Protein AF-A0A2V9D3Y5-F1 (afdb_monomer_lite)

Sequence (129 aa):
MPPIIRSRPWFSLVVALAFCLATWTSFAGPKESDQVWVATWGASPVAPLPANTANPGFTNQTVRLVVHTSLGGNEVRVRLSNAFGTESLVIGAAHLALRSMNAGTVSGTDRALTFAGSGSVTIPPGALV

Radius of gyration: 32.68 Å; chains: 1; bounding box: 30×116×60 Å

Structure (mmCIF, N/CA/C/O backbone):
data_AF-A0A2V9D3Y5-F1
#
_entry.id   AF-A0A2V9D3Y5-F1
#
loop_
_atom_site.group_PDB
_atom_site.id
_atom_site.type_symbol
_atom_site.label_atom_id
_atom_site.label_alt_id
_atom_site.label_comp_id
_atom_site.label_asym_id
_atom_site.label_entity_id
_atom_site.label_seq_id
_atom_site.pdbx_PDB_ins_code
_atom_site.Cartn_x
_atom_site.Cartn_y
_atom_site.Cartn_z
_atom_site.occupancy
_atom_site.B_iso_or_equiv
_atom_site.auth_seq_id
_atom_site.auth_comp_id
_atom_site.auth_asym_id
_atom_site.auth_atom_id
_atom_site.pdbx_PDB_model_num
ATOM 1 N N . MET A 1 1 ? 7.456 -99.531 37.480 1.00 41.16 1 MET A N 1
ATOM 2 C CA . MET A 1 1 ? 8.593 -98.812 38.093 1.00 41.16 1 MET A CA 1
ATOM 3 C C . MET A 1 1 ? 8.421 -97.318 37.837 1.00 41.16 1 MET A C 1
ATOM 5 O O . MET A 1 1 ? 8.112 -96.976 36.702 1.00 41.16 1 MET A O 1
ATOM 9 N N . PRO A 1 2 ? 8.537 -96.462 38.867 1.00 46.84 2 PRO A N 1
ATOM 10 C CA . PRO A 1 2 ? 8.591 -94.992 38.755 1.00 46.84 2 PRO A CA 1
ATOM 11 C C . PRO A 1 2 ? 10.069 -94.552 38.493 1.00 46.84 2 PRO A C 1
ATOM 13 O O . PRO A 1 2 ? 10.870 -95.471 38.296 1.00 46.84 2 PRO A O 1
ATOM 16 N N . PRO A 1 3 ? 10.530 -93.269 38.566 1.00 51.84 3 PRO A N 1
ATOM 17 C CA . PRO A 1 3 ? 9.845 -91.975 38.794 1.00 51.84 3 PRO A CA 1
ATOM 18 C C . PRO A 1 3 ? 10.418 -90.742 37.989 1.00 51.84 3 PRO A C 1
ATOM 20 O O . PRO A 1 3 ? 11.359 -90.884 37.219 1.00 51.84 3 PRO A O 1
ATOM 23 N N . ILE A 1 4 ? 9.920 -89.522 38.323 1.00 50.16 4 ILE A N 1
ATOM 24 C CA . ILE A 1 4 ? 10.654 -88.216 38.468 1.00 50.16 4 ILE A CA 1
ATOM 25 C C . ILE A 1 4 ? 11.023 -87.419 37.180 1.00 50.16 4 ILE A C 1
ATOM 27 O O . ILE A 1 4 ? 11.515 -87.994 36.229 1.00 50.16 4 ILE A O 1
ATOM 31 N N . ILE A 1 5 ? 10.946 -86.077 37.061 1.00 47.81 5 ILE A N 1
ATOM 32 C CA . ILE A 1 5 ? 10.347 -84.940 37.803 1.00 47.81 5 ILE A CA 1
ATOM 33 C C . ILE A 1 5 ? 10.715 -83.633 37.037 1.00 47.81 5 ILE A C 1
ATOM 35 O O . ILE A 1 5 ? 11.805 -83.568 36.481 1.00 47.81 5 ILE A O 1
ATOM 39 N N . ARG A 1 6 ? 9.860 -82.591 37.131 1.00 45.53 6 ARG A N 1
ATOM 40 C CA . ARG A 1 6 ? 10.117 -81.122 36.970 1.00 45.53 6 ARG A CA 1
ATOM 41 C C . ARG A 1 6 ? 10.596 -80.596 35.596 1.00 45.53 6 ARG A C 1
ATOM 43 O O . ARG A 1 6 ? 11.3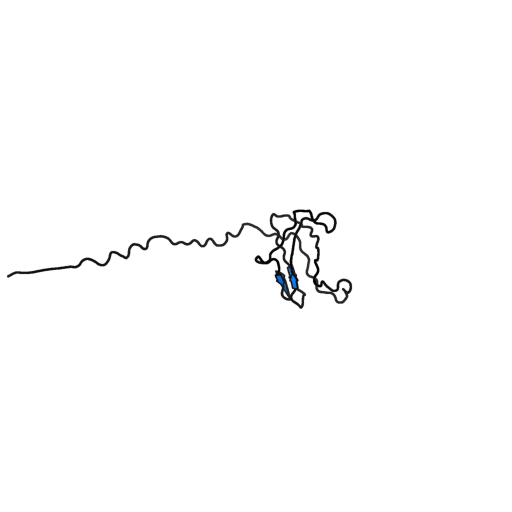19 -81.253 34.880 1.00 45.53 6 ARG A O 1
ATOM 50 N N . SER A 1 7 ? 10.275 -79.381 35.145 1.00 48.91 7 SER A N 1
ATOM 51 C CA . SER A 1 7 ? 9.500 -78.240 35.664 1.00 48.91 7 SER A CA 1
ATOM 52 C C . SER A 1 7 ? 9.259 -77.265 34.501 1.00 48.91 7 SER A C 1
ATOM 54 O O . SER A 1 7 ? 10.157 -77.044 33.693 1.00 48.91 7 SER A O 1
ATOM 56 N N . ARG A 1 8 ? 8.069 -76.657 34.437 1.00 60.16 8 ARG A N 1
ATOM 57 C CA . ARG A 1 8 ? 7.683 -75.623 33.459 1.00 60.16 8 ARG A CA 1
ATOM 58 C C . ARG A 1 8 ? 8.064 -74.232 33.985 1.00 60.16 8 ARG A C 1
ATOM 60 O O . ARG A 1 8 ? 7.649 -73.923 35.101 1.00 60.16 8 ARG A O 1
ATOM 67 N N . PRO A 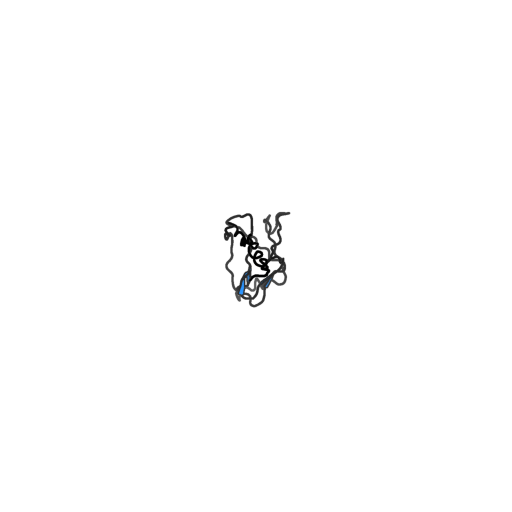1 9 ? 8.702 -73.355 33.193 1.00 53.50 9 PRO A N 1
ATOM 68 C CA . PRO A 1 9 ? 8.630 -71.920 33.421 1.00 53.50 9 PRO A CA 1
ATOM 69 C C . PRO A 1 9 ? 7.558 -71.304 32.507 1.00 53.50 9 PRO A C 1
ATOM 71 O O . PRO A 1 9 ? 7.803 -70.889 31.379 1.00 53.50 9 PRO A O 1
ATOM 74 N N . TRP A 1 10 ? 6.332 -71.277 33.032 1.00 55.72 10 TRP A N 1
ATOM 75 C CA . TRP A 1 10 ? 5.290 -70.309 32.689 1.00 55.72 10 TRP A CA 1
ATOM 76 C C . TRP A 1 10 ? 5.790 -68.951 33.179 1.00 55.72 10 TRP A C 1
ATOM 78 O O . TRP A 1 10 ? 5.717 -68.718 34.369 1.00 55.72 10 TRP A O 1
ATOM 88 N N . PHE A 1 11 ? 6.405 -68.124 32.337 1.00 52.88 11 PHE A N 1
ATOM 89 C CA . PHE A 1 11 ? 6.624 -66.686 32.575 1.00 52.88 11 PHE A CA 1
ATOM 90 C C . PHE A 1 11 ? 7.342 -66.113 31.354 1.00 52.88 11 PHE A C 1
ATOM 92 O O . PHE A 1 11 ? 8.564 -66.167 31.279 1.00 52.88 11 PHE A O 1
ATOM 99 N N . SER A 1 12 ? 6.579 -65.622 30.377 1.00 50.69 12 SER A N 1
ATOM 100 C CA . SER A 1 12 ? 6.969 -64.583 29.406 1.00 50.69 12 SER A CA 1
ATOM 101 C C . SER A 1 12 ? 5.873 -64.484 28.350 1.00 50.69 12 SER A C 1
ATOM 103 O O . SER A 1 12 ? 6.004 -65.086 27.296 1.00 50.69 12 SER A O 1
ATOM 105 N N . LEU A 1 13 ? 4.764 -63.803 28.660 1.00 48.81 13 LEU A N 1
ATOM 106 C CA . LEU A 1 13 ? 3.870 -63.155 27.678 1.00 48.81 13 LEU A CA 1
ATOM 107 C C . LEU A 1 13 ? 2.722 -62.446 28.422 1.00 48.81 13 LEU A C 1
ATOM 109 O O . LEU A 1 13 ? 1.563 -62.823 28.320 1.00 48.81 13 LEU A O 1
ATOM 113 N N . VAL A 1 14 ? 3.051 -61.431 29.232 1.00 53.09 14 VAL A N 1
ATOM 114 C CA . VAL A 1 14 ? 2.048 -60.492 29.794 1.00 53.09 14 VAL A CA 1
ATOM 115 C C . VAL A 1 14 ? 2.384 -59.019 29.488 1.00 53.09 14 VAL A C 1
ATOM 117 O O . VAL A 1 14 ? 1.618 -58.130 29.824 1.00 53.09 14 VAL A O 1
ATOM 120 N N . VAL A 1 15 ? 3.451 -58.702 28.746 1.00 51.16 15 VAL A N 1
ATOM 121 C CA . VAL A 1 15 ? 3.807 -57.294 28.445 1.00 51.16 15 VAL A CA 1
ATOM 122 C C . VAL A 1 15 ? 3.538 -56.933 26.981 1.00 51.16 15 VAL A C 1
ATOM 124 O O . VAL A 1 15 ? 4.426 -56.501 26.258 1.00 51.16 15 VAL A O 1
ATOM 127 N N . ALA A 1 16 ? 2.301 -57.123 26.523 1.00 47.03 16 ALA A N 1
ATOM 128 C CA . ALA A 1 16 ? 1.849 -56.592 25.229 1.00 47.03 16 ALA A CA 1
ATOM 129 C C . ALA A 1 16 ? 0.417 -56.026 25.284 1.00 47.03 16 ALA A C 1
ATOM 131 O O . ALA A 1 16 ? -0.285 -56.009 24.279 1.00 47.03 16 ALA A O 1
ATOM 132 N N . LEU A 1 17 ? -0.030 -55.569 26.461 1.00 51.00 17 LEU A N 1
ATOM 133 C CA . LEU A 1 17 ? -1.369 -55.000 26.656 1.00 51.00 17 LEU A CA 1
ATOM 134 C C . LEU A 1 17 ? -1.341 -53.734 27.537 1.00 51.00 17 LEU A C 1
ATOM 136 O O . LEU A 1 17 ? -2.118 -53.589 28.472 1.00 51.00 17 LEU A O 1
ATOM 140 N N . ALA A 1 18 ? -0.403 -52.825 27.258 1.00 51.19 18 ALA A N 1
ATOM 141 C CA . ALA A 1 18 ? -0.313 -51.508 27.904 1.00 51.19 18 ALA A CA 1
ATOM 142 C C . ALA A 1 18 ? 0.043 -50.392 26.901 1.00 51.19 18 ALA A C 1
ATOM 144 O O . ALA A 1 18 ? 0.730 -49.436 27.237 1.00 51.19 18 ALA A O 1
ATOM 145 N N . PHE A 1 19 ? -0.423 -50.521 25.655 1.00 52.56 19 PHE A N 1
ATOM 146 C CA . PHE A 1 19 ? -0.407 -49.441 24.658 1.00 52.56 19 PHE A CA 1
ATOM 147 C C . PHE A 1 19 ? -1.838 -49.042 24.255 1.00 52.56 19 PHE A C 1
ATOM 149 O O . PHE A 1 19 ? -2.119 -48.654 23.128 1.00 52.56 19 PHE A O 1
ATOM 156 N N . CYS A 1 20 ? -2.772 -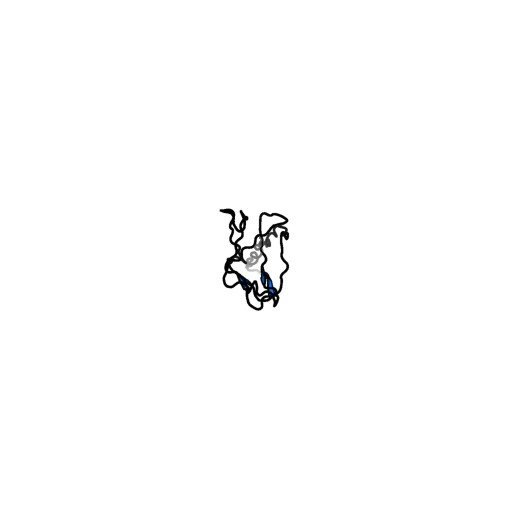49.132 25.203 1.00 56.81 20 CYS A N 1
ATOM 157 C CA . CYS A 1 20 ? -3.945 -48.273 25.199 1.00 56.81 20 CYS A CA 1
ATOM 158 C C . CYS A 1 20 ? -3.560 -47.013 25.974 1.00 56.81 20 CYS A C 1
ATOM 160 O O . CYS A 1 20 ? -3.343 -47.097 27.176 1.00 56.81 20 CYS A O 1
ATOM 162 N N . LEU A 1 21 ? -3.432 -45.879 25.290 1.00 52.47 21 LEU A N 1
ATOM 163 C CA . LEU A 1 21 ? -4.234 -44.675 25.533 1.00 52.47 21 LEU A CA 1
ATOM 164 C C . LEU A 1 21 ? -3.673 -43.513 24.690 1.00 52.47 21 LEU A C 1
ATOM 166 O O . LEU A 1 21 ? -2.622 -42.956 24.974 1.00 52.47 21 LEU A O 1
ATOM 170 N N . ALA A 1 22 ? -4.439 -43.165 23.657 1.00 56.41 22 ALA A N 1
ATOM 171 C CA . ALA A 1 22 ? -4.675 -41.804 23.187 1.00 56.41 22 ALA A CA 1
ATOM 172 C C . ALA A 1 22 ? -3.466 -40.862 23.015 1.00 56.41 22 ALA A C 1
ATOM 174 O O . ALA A 1 22 ? -3.201 -40.001 23.848 1.00 56.41 22 ALA A O 1
AT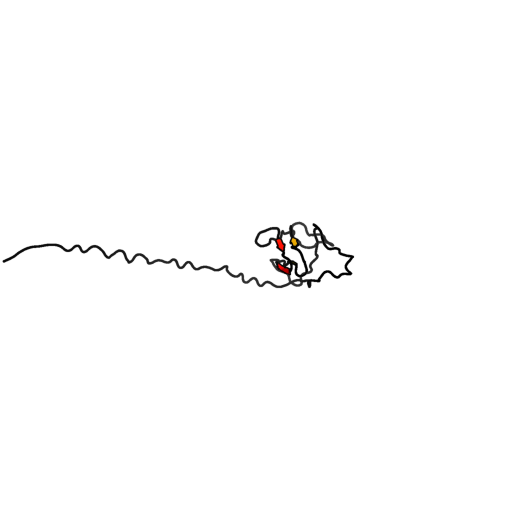OM 175 N N . THR A 1 23 ? -2.893 -40.859 21.815 1.00 57.56 23 THR A N 1
ATOM 176 C CA . THR A 1 23 ? -2.482 -39.597 21.183 1.00 57.56 23 THR A CA 1
ATOM 177 C C . THR A 1 23 ? -3.247 -39.417 19.879 1.00 57.56 23 THR A C 1
ATOM 179 O O . THR A 1 23 ? -2.694 -39.370 18.786 1.00 57.56 23 THR A O 1
ATOM 182 N N . TRP A 1 24 ? -4.571 -39.273 19.989 1.00 53.53 24 TRP A N 1
ATOM 183 C CA . TRP A 1 24 ? -5.288 -38.447 19.020 1.00 53.53 24 TRP A CA 1
ATOM 184 C C . TRP A 1 24 ? -4.841 -37.013 19.287 1.00 53.53 24 TRP A C 1
ATOM 186 O O . TRP A 1 24 ? -5.505 -36.253 19.987 1.00 53.53 24 TRP A O 1
ATOM 196 N N . THR A 1 25 ? -3.659 -36.647 18.797 1.00 62.94 25 THR A N 1
ATOM 197 C CA . THR A 1 25 ? -3.346 -35.238 18.617 1.00 62.94 25 THR A CA 1
ATOM 198 C C . THR A 1 25 ? -4.270 -34.776 17.508 1.00 62.94 25 THR A C 1
ATOM 200 O O . THR A 1 25 ? -3.945 -34.901 16.327 1.00 62.94 25 THR A O 1
ATOM 203 N N . SER A 1 26 ? -5.461 -34.310 17.881 1.00 63.94 26 SER A N 1
ATOM 204 C CA . SER A 1 26 ? -6.249 -33.467 17.002 1.00 63.94 26 SER A CA 1
ATOM 205 C C . SER A 1 26 ? -5.330 -32.319 16.613 1.00 63.94 26 SER A C 1
ATOM 207 O O . SER A 1 26 ? -5.047 -31.442 17.429 1.00 63.94 26 SER A O 1
ATOM 209 N N . PHE A 1 27 ? -4.822 -32.339 15.383 1.00 63.62 27 PHE A N 1
ATOM 210 C CA . PHE A 1 27 ? -4.370 -31.118 14.750 1.00 63.62 27 PHE A CA 1
ATOM 211 C C . PHE A 1 27 ? -5.634 -30.277 14.616 1.00 63.62 27 PHE A C 1
ATOM 213 O O . PHE A 1 27 ? -6.390 -30.401 13.655 1.00 63.62 27 PHE A O 1
ATOM 220 N N . ALA A 1 28 ? -5.912 -29.459 15.630 1.00 62.66 28 ALA A N 1
ATOM 221 C CA . ALA A 1 28 ? -6.684 -28.264 15.397 1.00 62.66 28 ALA A CA 1
ATOM 222 C C . ALA A 1 28 ? -5.835 -27.467 14.404 1.00 62.66 28 ALA A C 1
ATOM 224 O O . ALA A 1 28 ? -4.867 -26.809 14.785 1.00 62.66 28 ALA A O 1
ATOM 225 N N . GLY A 1 29 ? -6.143 -27.613 13.110 1.00 63.59 29 GLY A N 1
ATOM 226 C CA . GLY A 1 29 ? -5.690 -26.655 12.115 1.00 63.59 29 GLY A CA 1
ATOM 227 C C . GLY A 1 29 ? -6.054 -25.253 12.606 1.00 63.59 29 GLY A C 1
ATOM 228 O O . GLY A 1 29 ? -6.952 -25.126 13.451 1.00 63.59 29 GLY A O 1
ATOM 229 N N . PRO A 1 30 ? -5.359 -24.202 12.141 1.00 62.75 30 PRO A N 1
ATOM 230 C CA . PRO A 1 30 ? -5.740 -22.839 12.472 1.00 62.75 30 PRO A CA 1
ATOM 231 C C . PRO A 1 30 ? -7.251 -22.733 12.316 1.00 62.75 30 PRO A C 1
ATOM 233 O O . PRO A 1 30 ? -7.776 -23.088 11.261 1.00 62.75 30 PRO A O 1
ATOM 236 N N . LYS A 1 31 ? -7.950 -22.369 13.397 1.00 59.34 31 LYS A N 1
ATOM 237 C CA . LYS A 1 31 ? -9.384 -22.118 13.341 1.00 59.34 31 LYS A CA 1
ATOM 238 C C . LYS A 1 31 ? -9.516 -20.997 12.327 1.00 59.34 31 LYS A C 1
ATOM 240 O O . LYS A 1 31 ? -9.137 -19.870 12.641 1.00 59.34 31 LYS A O 1
ATOM 245 N N . GLU A 1 32 ? -9.890 -21.341 11.098 1.00 62.00 32 GLU A N 1
ATOM 246 C CA . GLU A 1 32 ? -10.107 -20.367 10.046 1.00 62.00 32 GLU A CA 1
ATOM 247 C C . GLU A 1 32 ? -11.147 -19.431 10.636 1.00 62.00 32 GLU A C 1
ATOM 249 O O . GLU A 1 32 ? -12.248 -19.844 11.000 1.00 62.00 32 GLU A O 1
ATOM 254 N N . SER A 1 33 ? -10.712 -18.221 10.971 1.00 65.81 33 SER A N 1
ATOM 255 C CA . SER A 1 33 ? -11.606 -17.267 11.586 1.00 65.81 33 SER A CA 1
ATOM 256 C C . SER A 1 33 ? -12.742 -17.063 10.592 1.00 65.81 33 SER A C 1
ATOM 258 O O . SER A 1 33 ? -12.443 -16.817 9.425 1.00 65.81 33 SER A O 1
ATOM 260 N N . ASP A 1 34 ? -14.001 -17.056 11.036 1.00 73.81 34 ASP A N 1
ATOM 261 C CA . ASP A 1 34 ? -15.163 -16.630 10.227 1.00 73.81 34 ASP A CA 1
ATOM 262 C C . ASP A 1 34 ? -15.047 -15.161 9.735 1.00 73.81 34 ASP A C 1
ATOM 264 O O . ASP A 1 34 ? -16.017 -14.536 9.311 1.00 73.81 34 ASP A O 1
ATOM 268 N N . GLN A 1 35 ? -13.858 -14.557 9.812 1.00 79.94 35 GLN A N 1
ATOM 269 C CA . GLN A 1 35 ? -13.547 -13.263 9.247 1.00 79.94 35 GLN A CA 1
ATOM 270 C C . GLN A 1 35 ? -13.588 -13.332 7.725 1.00 79.94 35 GLN A C 1
ATOM 272 O O . GLN A 1 35 ? -12.671 -13.801 7.048 1.00 79.94 35 GLN A O 1
ATOM 277 N N . VAL A 1 36 ? -14.662 -12.773 7.189 1.00 89.94 36 VAL A N 1
ATOM 278 C CA . VAL A 1 36 ? -14.798 -12.496 5.767 1.00 89.94 36 VAL A CA 1
ATOM 279 C C . VAL A 1 36 ? -14.066 -11.193 5.455 1.00 89.94 36 VAL A C 1
ATOM 281 O O . VAL A 1 36 ? -14.442 -10.120 5.927 1.00 89.94 36 VAL A O 1
ATOM 284 N N . TRP A 1 37 ? -13.022 -11.276 4.631 1.00 92.88 37 TRP A N 1
ATOM 285 C CA . TRP A 1 37 ? -12.336 -10.093 4.115 1.00 92.88 37 TRP A CA 1
ATOM 286 C C . TRP A 1 37 ? -13.136 -9.475 2.975 1.00 92.88 37 TRP A C 1
ATOM 288 O O . TRP A 1 37 ? -13.420 -10.134 1.976 1.00 92.88 37 TRP A O 1
ATOM 298 N N . VAL A 1 38 ? -13.451 -8.187 3.100 1.00 93.69 38 VAL A N 1
ATOM 299 C CA . VAL A 1 38 ? -14.172 -7.425 2.076 1.00 93.69 38 VAL A CA 1
ATOM 300 C C . VAL A 1 38 ? -13.300 -6.274 1.589 1.00 93.69 38 VAL A C 1
ATOM 302 O O . VAL A 1 38 ? -12.695 -5.550 2.380 1.00 93.69 38 VAL A O 1
ATOM 305 N N . ALA A 1 39 ? -13.234 -6.092 0.272 1.00 95.19 39 ALA A N 1
ATOM 306 C CA . ALA A 1 39 ? -12.567 -4.941 -0.317 1.00 95.19 39 ALA A CA 1
ATOM 307 C C . ALA A 1 39 ? -13.406 -3.674 -0.082 1.00 95.19 39 ALA A C 1
ATOM 309 O O . ALA A 1 39 ? -14.529 -3.567 -0.567 1.00 95.19 39 ALA A O 1
ATOM 310 N N . THR A 1 40 ? -12.849 -2.713 0.655 1.00 96.06 40 THR A N 1
ATOM 311 C CA . THR A 1 40 ? -13.513 -1.436 0.976 1.00 96.06 40 THR A CA 1
ATOM 312 C C . THR A 1 40 ? -13.032 -0.262 0.114 1.00 96.06 40 THR A C 1
ATOM 314 O O . THR A 1 40 ? -13.694 0.767 -0.004 1.00 96.06 40 THR A O 1
ATOM 317 N N . TRP A 1 41 ? -11.865 -0.408 -0.513 1.00 96.25 41 TRP A N 1
ATOM 318 C CA . TRP A 1 41 ? -11.272 0.578 -1.409 1.00 96.25 41 TRP A CA 1
ATOM 319 C C . TRP A 1 41 ? -10.236 -0.098 -2.315 1.00 96.25 41 TRP A C 1
ATOM 321 O O . TRP A 1 41 ? -9.638 -1.106 -1.935 1.00 96.25 41 TRP A O 1
ATOM 331 N N . GLY A 1 42 ? -9.994 0.476 -3.492 1.00 94.19 42 GLY A N 1
ATOM 332 C CA . GLY A 1 42 ? -8.906 0.079 -4.378 1.00 94.19 42 GLY A CA 1
ATOM 333 C C . GLY A 1 42 ? -8.640 1.130 -5.451 1.00 94.19 42 GLY A C 1
ATOM 334 O O . GLY A 1 42 ? -9.516 1.928 -5.783 1.00 94.19 42 GLY A O 1
ATOM 335 N N . ALA A 1 43 ? -7.434 1.104 -6.011 1.00 90.25 43 ALA A N 1
ATOM 336 C CA . ALA A 1 43 ? -7.056 1.870 -7.192 1.00 90.25 43 ALA A CA 1
ATOM 337 C C . ALA A 1 43 ? -6.484 0.917 -8.246 1.00 90.25 43 ALA A C 1
ATOM 339 O O . ALA A 1 43 ? -5.772 -0.030 -7.910 1.00 90.25 43 ALA A O 1
ATOM 340 N N . SER A 1 44 ? -6.793 1.168 -9.519 1.00 89.75 44 SER A N 1
ATOM 341 C CA . SER A 1 44 ? -6.196 0.399 -10.613 1.00 89.75 44 SER A CA 1
ATOM 342 C C . SER A 1 44 ? -4.713 0.763 -10.743 1.00 89.75 44 SER A C 1
ATOM 344 O O . SER A 1 44 ? -4.404 1.957 -10.767 1.00 89.75 44 SER A O 1
ATOM 346 N N . PRO A 1 45 ? -3.792 -0.214 -10.837 1.00 87.44 45 PRO A N 1
ATOM 347 C CA . PRO A 1 45 ? -2.402 0.068 -11.169 1.00 87.44 45 PRO A CA 1
ATOM 348 C C . PRO A 1 45 ? -2.315 0.789 -12.519 1.00 87.44 45 PRO A C 1
ATOM 350 O O . PRO A 1 45 ? -2.999 0.409 -13.469 1.00 87.44 45 PRO A O 1
ATOM 353 N N . VAL A 1 46 ? -1.455 1.803 -12.618 1.00 83.75 46 VAL A N 1
ATOM 354 C CA . VAL A 1 46 ? -1.202 2.551 -13.858 1.00 83.75 46 VAL A CA 1
ATOM 355 C C . VAL A 1 46 ? 0.292 2.511 -14.148 1.00 83.75 46 VAL A C 1
ATOM 357 O O . VAL A 1 46 ? 1.101 2.822 -13.273 1.00 83.75 46 VAL A O 1
ATOM 360 N N . ALA A 1 47 ? 0.658 2.108 -15.364 1.00 84.44 47 ALA A N 1
ATOM 361 C CA . ALA A 1 47 ? 2.045 2.130 -15.806 1.00 84.44 47 ALA A CA 1
ATOM 362 C C . ALA A 1 47 ? 2.540 3.583 -15.948 1.00 84.44 47 ALA A C 1
ATOM 364 O O . ALA A 1 47 ? 1.751 4.457 -16.323 1.00 84.44 47 ALA A O 1
ATOM 365 N N . PRO A 1 48 ? 3.830 3.864 -15.696 1.00 76.94 48 PRO A N 1
ATOM 366 C CA . PRO A 1 48 ? 4.397 5.183 -15.952 1.00 76.94 48 PRO A CA 1
ATOM 367 C C . PRO A 1 48 ? 4.162 5.600 -17.412 1.00 76.94 48 PRO A C 1
ATOM 369 O O . PRO A 1 48 ? 4.582 4.912 -18.340 1.00 76.94 48 PRO A O 1
ATOM 372 N N . LEU A 1 49 ? 3.469 6.721 -17.626 1.00 73.44 49 LEU A N 1
ATOM 373 C CA . LEU A 1 49 ? 3.260 7.273 -18.964 1.00 73.44 49 LEU A CA 1
ATOM 374 C C . LEU A 1 49 ? 4.492 8.098 -19.381 1.00 73.44 49 LEU A C 1
ATOM 376 O O . LEU A 1 49 ? 4.955 8.905 -18.574 1.00 73.44 49 LEU A O 1
ATOM 380 N N . PRO A 1 50 ? 4.975 7.999 -20.637 1.00 67.25 50 PRO A N 1
ATOM 381 C CA . PRO A 1 50 ? 6.138 8.758 -21.119 1.00 67.25 50 PRO A CA 1
ATOM 382 C C . PRO A 1 50 ? 6.013 10.284 -20.968 1.00 67.25 50 PRO A C 1
ATOM 384 O O . PRO A 1 50 ? 7.014 10.982 -20.862 1.00 67.25 50 PRO A O 1
ATOM 387 N N . ALA A 1 51 ? 4.781 10.805 -20.945 1.00 59.78 51 ALA A N 1
ATOM 388 C CA . ALA A 1 51 ? 4.483 12.228 -20.783 1.00 59.78 51 ALA A CA 1
ATOM 389 C C . ALA A 1 51 ? 4.301 12.671 -19.317 1.00 59.78 51 ALA A C 1
ATOM 391 O O . ALA A 1 51 ? 4.051 13.848 -19.065 1.00 59.78 51 ALA A O 1
ATOM 392 N N . ASN A 1 52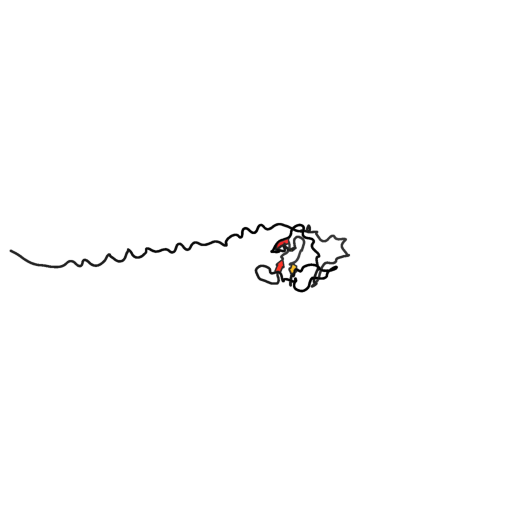 ? 4.410 11.765 -18.337 1.00 61.44 52 ASN A N 1
ATOM 393 C CA . ASN A 1 52 ? 4.281 12.102 -16.917 1.00 61.44 52 ASN A CA 1
ATOM 394 C C . ASN A 1 52 ? 5.584 12.703 -16.355 1.00 61.44 52 ASN A C 1
ATOM 396 O O . ASN A 1 52 ? 6.159 12.206 -15.390 1.00 61.44 52 ASN A O 1
ATOM 400 N N . THR A 1 53 ? 6.049 13.802 -16.949 1.00 55.69 53 THR A N 1
ATOM 401 C CA . THR A 1 53 ? 7.173 14.590 -16.416 1.00 55.69 53 THR A CA 1
ATOM 402 C C . THR A 1 53 ? 6.829 15.279 -15.091 1.00 55.69 53 THR A C 1
ATOM 404 O O . THR A 1 53 ? 7.727 15.723 -14.382 1.00 55.69 53 THR A O 1
ATOM 407 N N . ALA A 1 54 ? 5.541 15.348 -14.731 1.00 62.12 54 ALA A N 1
ATOM 408 C CA . ALA A 1 54 ? 5.053 15.957 -13.496 1.00 62.12 54 ALA A CA 1
ATOM 409 C C . ALA A 1 54 ? 5.273 15.090 -12.244 1.00 62.12 54 ALA A C 1
ATOM 411 O O . ALA A 1 54 ? 5.267 15.620 -11.134 1.00 62.12 54 ALA A O 1
ATOM 412 N N . ASN A 1 55 ? 5.466 13.776 -12.393 1.00 66.62 55 ASN A N 1
ATOM 413 C CA . ASN A 1 55 ? 5.749 12.883 -11.274 1.00 66.62 55 ASN A CA 1
ATOM 414 C C . ASN A 1 55 ? 6.882 11.915 -11.655 1.00 66.62 55 ASN A C 1
ATOM 416 O O . ASN A 1 55 ? 6.599 10.813 -12.129 1.00 66.62 55 ASN A O 1
ATOM 420 N N . PRO A 1 56 ? 8.156 12.304 -11.447 1.00 69.50 56 PRO A N 1
ATOM 421 C CA . PRO A 1 56 ? 9.330 11.496 -11.797 1.00 69.50 56 PRO A CA 1
ATOM 422 C C . PRO A 1 56 ? 9.488 10.226 -10.937 1.00 69.50 56 PRO A C 1
ATOM 424 O O . PRO A 1 56 ? 10.533 9.581 -10.971 1.00 69.50 56 PRO A O 1
ATOM 427 N N . GLY A 1 57 ? 8.465 9.855 -10.165 1.00 79.44 57 GLY A N 1
ATOM 428 C CA . GLY A 1 57 ? 8.513 8.785 -9.187 1.00 79.44 57 GLY A CA 1
ATOM 429 C C . GLY A 1 57 ? 8.956 9.287 -7.819 1.00 79.44 57 GLY A C 1
ATOM 430 O O . GLY A 1 57 ? 9.114 10.485 -7.574 1.00 79.44 57 GLY A O 1
ATOM 431 N N . PHE A 1 58 ? 9.128 8.337 -6.903 1.00 86.44 58 PHE A N 1
ATOM 432 C CA . PHE A 1 58 ? 9.419 8.623 -5.510 1.00 86.44 58 PHE A CA 1
ATOM 433 C C . PHE A 1 58 ? 10.752 8.010 -5.080 1.00 86.44 58 PHE A C 1
ATOM 435 O O . PHE A 1 58 ? 10.902 6.793 -5.081 1.00 86.44 58 PHE A O 1
ATOM 442 N N . THR A 1 59 ? 11.692 8.845 -4.636 1.00 90.62 59 THR A N 1
ATOM 443 C CA . THR A 1 59 ? 12.968 8.398 -4.054 1.00 90.62 59 THR A CA 1
ATOM 444 C C . THR A 1 59 ? 12.980 8.651 -2.552 1.00 90.62 59 THR A C 1
ATOM 446 O O . THR A 1 59 ? 12.938 9.805 -2.137 1.00 90.62 59 THR A O 1
ATOM 449 N N . ASN A 1 60 ? 13.027 7.578 -1.753 1.00 93.25 60 ASN A N 1
ATOM 450 C CA . ASN A 1 60 ? 13.163 7.599 -0.289 1.00 93.25 60 ASN A CA 1
ATOM 451 C C . ASN A 1 60 ? 12.296 8.659 0.420 1.00 93.25 60 ASN A C 1
ATOM 453 O O . ASN A 1 60 ? 12.797 9.557 1.097 1.00 93.25 60 ASN A O 1
ATOM 457 N N . GLN A 1 61 ? 10.982 8.572 0.226 1.00 94.31 61 GLN A N 1
ATOM 458 C CA . GLN A 1 61 ? 10.035 9.540 0.766 1.00 94.31 61 GLN A CA 1
ATOM 459 C C . GLN A 1 61 ? 8.753 8.870 1.243 1.00 94.31 61 GLN A C 1
ATOM 461 O O . GLN A 1 61 ? 8.365 7.806 0.760 1.00 94.31 61 GLN A O 1
ATOM 466 N N . THR A 1 62 ? 8.070 9.537 2.168 1.00 93.88 62 THR A N 1
ATOM 467 C CA . THR A 1 62 ? 6.775 9.091 2.674 1.00 93.88 62 THR A CA 1
ATOM 468 C C . THR A 1 62 ? 5.660 9.638 1.798 1.00 93.88 62 THR A C 1
ATOM 470 O O . THR A 1 62 ? 5.419 10.844 1.761 1.00 93.88 62 THR A O 1
ATOM 473 N N . VAL A 1 63 ? 4.931 8.740 1.140 1.00 92.69 63 VAL A N 1
ATOM 474 C CA . VAL A 1 63 ? 3.697 9.081 0.429 1.00 92.69 63 VAL A CA 1
ATOM 475 C C . VAL A 1 63 ? 2.526 8.976 1.397 1.00 92.69 63 VAL A C 1
ATOM 477 O O . VAL A 1 63 ? 2.381 7.980 2.105 1.00 92.69 63 VAL A O 1
ATOM 480 N N . ARG A 1 64 ? 1.662 9.995 1.415 1.00 93.31 64 ARG A N 1
ATOM 481 C CA . ARG A 1 64 ? 0.427 9.969 2.198 1.00 93.31 64 ARG A CA 1
ATOM 482 C C . ARG A 1 64 ? -0.781 9.851 1.287 1.00 93.31 64 ARG A C 1
ATOM 484 O O . ARG A 1 64 ? -1.059 10.750 0.500 1.00 93.31 64 ARG A O 1
ATOM 491 N N . LEU A 1 65 ? -1.527 8.768 1.464 1.00 94.12 65 LEU A N 1
ATOM 492 C CA . LEU A 1 65 ? -2.768 8.526 0.749 1.00 94.12 65 LEU A CA 1
ATOM 493 C C . LEU A 1 65 ? -3.962 8.713 1.688 1.00 94.12 65 LEU A C 1
ATOM 495 O O . LEU A 1 65 ? -4.008 8.125 2.767 1.00 94.12 65 LEU A O 1
ATOM 499 N N . VAL A 1 66 ? -4.934 9.525 1.272 1.00 94.88 66 VAL A N 1
ATOM 500 C CA . VAL A 1 66 ? -6.228 9.632 1.956 1.00 94.88 66 VAL A CA 1
ATOM 501 C C . VAL A 1 66 ? -7.200 8.677 1.276 1.00 94.88 66 VAL A C 1
ATOM 503 O O . VAL A 1 66 ? -7.589 8.891 0.129 1.00 94.88 66 VAL A O 1
ATOM 506 N N . VAL A 1 67 ? -7.583 7.625 1.991 1.00 94.31 67 VAL A N 1
ATOM 507 C CA . VAL A 1 67 ? -8.504 6.593 1.510 1.00 94.31 67 VAL A CA 1
ATOM 508 C C . VAL A 1 67 ? -9.891 6.824 2.102 1.00 94.31 67 VAL A C 1
ATOM 510 O O . VAL A 1 67 ? -10.026 7.012 3.308 1.00 94.31 67 VAL A O 1
ATOM 513 N N . HIS A 1 68 ? -10.919 6.776 1.254 1.00 94.38 68 HIS A N 1
ATOM 514 C CA . HIS A 1 68 ? -12.316 6.741 1.682 1.00 94.38 68 HIS A CA 1
ATOM 515 C C . HIS A 1 68 ? -12.840 5.316 1.510 1.00 94.38 68 HIS A C 1
ATOM 517 O O . HIS A 1 68 ? -12.956 4.818 0.393 1.00 94.38 68 HIS A O 1
ATOM 523 N N . THR A 1 69 ? -13.102 4.658 2.632 1.00 94.56 69 THR A N 1
ATOM 524 C CA . THR A 1 69 ? -13.617 3.288 2.707 1.00 94.56 69 THR A CA 1
ATOM 525 C C . THR A 1 69 ? -15.118 3.259 2.422 1.00 94.56 69 THR A C 1
ATOM 527 O O . TH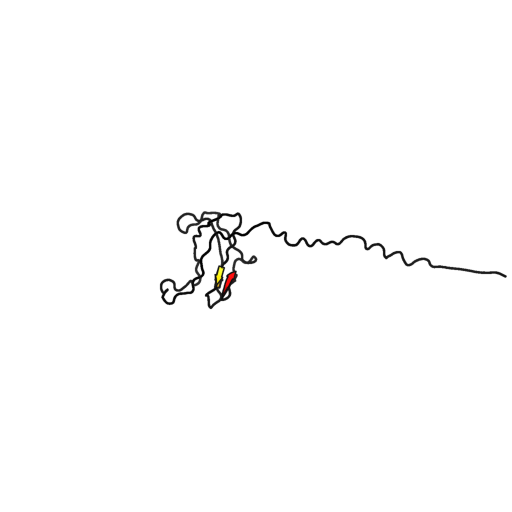R A 1 69 ? -15.851 4.063 2.998 1.00 94.56 69 THR A O 1
ATOM 530 N N . SER A 1 70 ? -15.594 2.330 1.590 1.00 96.50 70 SER A N 1
ATOM 531 C CA . SER A 1 70 ? -17.035 2.112 1.372 1.00 96.50 70 SER A CA 1
ATOM 532 C C . SER A 1 70 ? -17.702 1.346 2.521 1.00 96.50 70 SER A C 1
ATOM 534 O O . SER A 1 70 ? -18.871 1.575 2.820 1.00 96.50 70 SER A O 1
ATOM 536 N N . LEU A 1 71 ? -16.953 0.459 3.180 1.00 93.50 71 LEU A N 1
ATOM 537 C CA . LEU A 1 71 ? -17.375 -0.362 4.317 1.00 93.50 71 LEU A CA 1
ATOM 538 C C . LEU A 1 71 ? -16.314 -0.353 5.430 1.00 93.50 71 LEU A C 1
ATOM 540 O O . LEU A 1 71 ? -15.114 -0.431 5.162 1.00 93.50 71 LEU A O 1
ATOM 544 N N . GLY A 1 72 ? -16.753 -0.256 6.685 1.00 90.62 72 GLY A N 1
ATOM 545 C CA . GLY A 1 72 ? -15.877 -0.336 7.859 1.00 90.62 72 GLY A CA 1
ATOM 546 C C . GLY A 1 72 ? -15.594 -1.773 8.311 1.00 90.62 72 GLY A C 1
ATOM 547 O O . GLY A 1 72 ? -16.183 -2.727 7.809 1.00 90.62 72 GLY A O 1
ATOM 548 N N . GLY A 1 73 ? -14.711 -1.917 9.299 1.00 90.94 73 GLY A N 1
ATOM 549 C CA . GLY A 1 73 ? -14.367 -3.191 9.931 1.00 90.94 73 GLY A CA 1
ATOM 550 C C . GLY A 1 73 ? -13.481 -2.987 11.161 1.00 90.94 73 GLY A C 1
ATOM 551 O O . GLY A 1 73 ? -13.015 -1.877 11.416 1.00 90.94 73 GLY A O 1
ATOM 552 N N . ASN A 1 74 ? -13.250 -4.061 11.918 1.00 91.19 74 ASN A N 1
ATOM 553 C CA . ASN A 1 74 ? -12.392 -4.032 13.113 1.00 91.19 74 ASN A CA 1
ATOM 554 C C . ASN A 1 74 ? -10.916 -4.316 12.798 1.00 91.19 74 ASN A C 1
ATOM 556 O O . ASN A 1 74 ? -10.051 -4.089 13.639 1.00 91.19 74 ASN A O 1
ATOM 560 N N . GLU A 1 75 ? -10.631 -4.797 11.588 1.00 92.50 75 GLU A N 1
ATOM 561 C CA . GLU A 1 75 ? -9.287 -5.091 11.107 1.00 92.50 75 GLU A CA 1
ATOM 562 C C . GLU A 1 75 ? -9.084 -4.506 9.711 1.00 92.50 75 GLU A C 1
ATOM 564 O O . GLU A 1 75 ? -10.025 -4.361 8.927 1.00 92.50 75 GLU A O 1
ATOM 569 N N . VAL A 1 76 ? -7.833 -4.171 9.400 1.00 92.94 76 VAL A N 1
ATOM 570 C CA . VAL A 1 76 ? -7.431 -3.608 8.110 1.00 92.94 76 VAL A CA 1
ATOM 571 C C . VAL A 1 76 ? -6.310 -4.456 7.536 1.00 92.94 76 VAL A C 1
ATOM 573 O O . VAL A 1 76 ? -5.333 -4.758 8.217 1.00 92.94 76 VAL A O 1
ATOM 576 N N . ARG A 1 77 ? -6.428 -4.786 6.249 1.00 94.50 77 ARG A N 1
ATOM 577 C CA . ARG A 1 77 ? -5.368 -5.411 5.461 1.00 94.50 77 ARG A CA 1
ATOM 578 C C . ARG A 1 77 ? -5.060 -4.529 4.262 1.00 94.50 77 ARG A C 1
ATOM 580 O O . ARG A 1 77 ? -5.956 -4.195 3.491 1.00 94.50 77 ARG A O 1
ATOM 587 N N . VAL A 1 78 ? -3.792 -4.167 4.107 1.00 94.88 78 VAL A N 1
ATOM 588 C CA . VAL A 1 78 ? -3.305 -3.381 2.970 1.00 94.88 78 VAL A CA 1
ATOM 589 C C . VAL A 1 78 ? -2.606 -4.316 1.998 1.00 94.88 78 VAL A C 1
ATOM 591 O O . VAL A 1 78 ? -1.833 -5.167 2.422 1.00 94.88 78 VAL A O 1
ATOM 594 N N . ARG A 1 79 ? -2.895 -4.146 0.706 1.00 94.94 79 ARG A N 1
ATOM 595 C CA . ARG A 1 79 ? -2.197 -4.831 -0.384 1.00 94.94 79 ARG A CA 1
ATOM 596 C C . ARG A 1 79 ? -1.448 -3.798 -1.212 1.00 94.94 79 ARG A C 1
ATOM 598 O O . ARG A 1 79 ? -2.044 -2.790 -1.601 1.00 94.94 79 ARG A O 1
ATOM 605 N N . LEU A 1 80 ? -0.169 -4.035 -1.469 1.00 95.19 80 LEU A N 1
ATOM 606 C CA . LEU A 1 80 ? 0.712 -3.132 -2.210 1.00 95.19 80 LEU A CA 1
ATOM 607 C C . LEU A 1 80 ? 1.211 -3.827 -3.474 1.00 95.19 80 LEU A C 1
ATOM 609 O O . LEU A 1 80 ? 1.596 -4.990 -3.442 1.00 95.19 80 LEU A O 1
ATOM 613 N N . SER A 1 81 ? 1.205 -3.109 -4.595 1.00 94.75 81 SER A N 1
ATOM 614 C CA . SER A 1 81 ? 1.528 -3.664 -5.910 1.00 94.75 81 SER A CA 1
ATOM 615 C C . SER A 1 81 ? 2.721 -2.954 -6.534 1.00 94.75 81 SER A C 1
ATOM 617 O O . SER A 1 81 ? 2.744 -1.726 -6.604 1.00 94.75 81 SER A O 1
ATOM 619 N N . ASN A 1 82 ? 3.663 -3.743 -7.045 1.00 95.06 82 ASN A N 1
ATOM 620 C CA . ASN A 1 82 ? 4.753 -3.314 -7.916 1.00 95.06 82 ASN A CA 1
ATOM 621 C C . ASN A 1 82 ? 4.557 -3.862 -9.346 1.00 95.06 82 ASN A C 1
ATOM 623 O O . ASN A 1 82 ? 5.511 -4.239 -10.021 1.00 95.06 82 ASN A O 1
ATOM 627 N N . ALA A 1 83 ? 3.301 -3.945 -9.808 1.00 94.81 83 ALA A N 1
ATOM 628 C CA . ALA A 1 83 ? 2.934 -4.608 -11.065 1.00 94.81 83 ALA A CA 1
ATOM 629 C C . ALA A 1 83 ? 3.681 -4.090 -12.310 1.00 94.81 83 ALA A C 1
ATOM 631 O O . ALA A 1 83 ? 3.969 -4.872 -13.210 1.00 94.81 83 ALA A O 1
ATOM 632 N N . PHE A 1 84 ? 3.992 -2.790 -12.363 1.00 92.06 84 PHE A N 1
ATOM 633 C CA . PHE A 1 84 ? 4.671 -2.153 -13.501 1.00 92.06 84 PHE A CA 1
ATOM 634 C C . PHE A 1 84 ? 6.107 -1.708 -13.197 1.00 92.06 84 PHE A C 1
ATOM 636 O O . PHE A 1 84 ? 6.740 -1.092 -14.053 1.00 92.06 84 PHE A O 1
ATOM 643 N N . GLY A 1 85 ? 6.620 -1.969 -11.992 1.00 90.69 85 GLY A N 1
ATOM 644 C CA . GLY A 1 85 ? 7.998 -1.623 -11.661 1.00 90.69 85 GLY A CA 1
ATOM 645 C C . GLY A 1 85 ? 8.984 -2.568 -12.331 1.00 90.69 85 GLY A C 1
ATOM 646 O O . GLY A 1 85 ? 8.750 -3.772 -12.418 1.00 90.69 85 GLY A O 1
ATOM 647 N N . THR A 1 86 ? 10.104 -2.013 -12.785 1.00 92.44 86 THR A N 1
ATOM 648 C CA . THR A 1 86 ? 11.229 -2.768 -13.359 1.00 92.44 86 THR A CA 1
ATOM 649 C C . THR A 1 86 ? 12.275 -3.151 -12.313 1.00 92.44 86 THR A C 1
ATOM 651 O O . THR A 1 86 ? 13.150 -3.965 -12.588 1.00 92.44 86 THR A O 1
ATOM 654 N N . GLU A 1 87 ? 12.178 -2.585 -11.109 1.00 94.19 87 GLU A N 1
ATOM 655 C CA . GLU A 1 87 ? 13.079 -2.812 -9.980 1.00 94.19 87 GLU A CA 1
ATOM 656 C C . GLU A 1 87 ? 12.283 -3.168 -8.720 1.00 94.19 87 GLU A C 1
ATOM 658 O O . GLU A 1 87 ? 11.071 -2.944 -8.641 1.00 94.19 87 GLU A O 1
ATOM 663 N N . SER A 1 88 ? 12.962 -3.744 -7.729 1.00 96.25 88 SER A N 1
ATOM 664 C CA . SER A 1 88 ? 12.358 -4.050 -6.433 1.00 96.25 88 SER A CA 1
ATOM 665 C C . SER A 1 88 ? 11.947 -2.772 -5.704 1.00 96.25 88 SER A C 1
ATOM 667 O O . SER A 1 88 ? 12.763 -1.876 -5.495 1.00 96.25 88 SER A O 1
ATOM 669 N N . LEU A 1 89 ? 10.697 -2.718 -5.248 1.00 95.56 89 LEU A N 1
ATOM 670 C CA . LEU A 1 89 ? 10.172 -1.617 -4.449 1.00 95.56 89 LEU A CA 1
ATOM 671 C C . LEU A 1 89 ? 10.328 -1.930 -2.960 1.00 95.56 89 LEU A C 1
ATOM 673 O O . LEU A 1 89 ? 9.749 -2.892 -2.460 1.00 95.56 89 LEU A O 1
ATOM 677 N N . VAL A 1 90 ? 11.078 -1.100 -2.239 1.00 97.25 90 VAL A N 1
ATOM 678 C CA . VAL A 1 90 ? 11.228 -1.223 -0.784 1.00 97.25 90 VAL A CA 1
ATOM 679 C C . VAL A 1 90 ? 10.230 -0.312 -0.080 1.00 97.25 90 VAL A C 1
ATOM 681 O O . VAL A 1 90 ? 10.254 0.907 -0.248 1.00 97.25 90 VAL A O 1
ATOM 684 N N . ILE A 1 91 ? 9.390 -0.904 0.765 1.00 97.62 91 ILE A N 1
ATOM 685 C CA . ILE A 1 91 ? 8.547 -0.190 1.720 1.00 97.62 91 ILE A CA 1
ATOM 686 C C . ILE A 1 91 ? 9.244 -0.264 3.076 1.00 97.62 91 ILE A C 1
ATOM 688 O O . ILE A 1 91 ? 9.206 -1.294 3.749 1.00 97.62 91 ILE A O 1
ATOM 692 N N . GLY A 1 92 ? 9.927 0.820 3.454 1.00 97.69 92 GLY A N 1
ATOM 693 C CA . GLY A 1 92 ? 10.722 0.869 4.687 1.00 97.69 92 GLY A CA 1
ATOM 694 C C . GLY A 1 92 ? 9.879 0.845 5.965 1.00 97.69 92 GLY A C 1
ATOM 695 O O . GLY A 1 92 ? 10.288 0.247 6.954 1.00 97.69 92 GLY A O 1
ATOM 696 N N . ALA A 1 93 ? 8.703 1.469 5.927 1.00 98.00 93 ALA A N 1
ATOM 697 C CA . ALA A 1 93 ? 7.680 1.412 6.963 1.00 98.00 93 ALA A CA 1
ATOM 698 C C . ALA A 1 93 ? 6.324 1.769 6.346 1.00 98.00 93 ALA A C 1
ATOM 700 O O . ALA A 1 93 ? 6.259 2.535 5.380 1.00 98.00 93 ALA A O 1
ATOM 701 N N . ALA A 1 94 ? 5.239 1.254 6.915 1.00 97.69 94 ALA A N 1
ATOM 702 C CA . ALA A 1 94 ? 3.888 1.641 6.535 1.00 97.69 94 ALA A CA 1
ATOM 703 C C . ALA A 1 94 ? 3.015 1.786 7.784 1.00 97.69 94 ALA A C 1
ATOM 705 O O . ALA A 1 94 ? 3.112 0.996 8.718 1.00 97.69 94 ALA A O 1
ATOM 706 N N . HIS A 1 95 ? 2.179 2.819 7.803 1.00 97.88 95 HIS A N 1
ATOM 707 C CA . HIS A 1 95 ? 1.311 3.159 8.926 1.00 97.88 95 HIS A CA 1
ATOM 708 C C . HIS A 1 95 ? -0.079 3.513 8.404 1.00 97.88 95 HIS A C 1
ATOM 710 O O . HIS A 1 95 ? -0.218 4.037 7.295 1.00 97.88 95 HIS A O 1
ATOM 716 N N . LEU A 1 96 ? -1.103 3.262 9.216 1.00 96.44 96 LEU A N 1
ATOM 717 C CA . LEU A 1 96 ? -2.465 3.729 8.973 1.00 96.44 96 LEU A CA 1
ATOM 718 C C . LEU A 1 96 ? -2.985 4.488 10.191 1.00 96.44 96 LEU A C 1
ATOM 720 O O . LEU A 1 96 ? -2.663 4.158 11.328 1.00 96.44 96 LEU A O 1
ATOM 724 N N . ALA A 1 97 ? -3.802 5.504 9.952 1.00 97.00 97 ALA A N 1
ATOM 725 C CA . ALA A 1 97 ? -4.413 6.302 11.002 1.00 97.00 97 ALA A CA 1
ATOM 726 C C . ALA A 1 97 ? -5.756 6.841 10.517 1.00 97.00 97 ALA A C 1
ATOM 728 O O . ALA A 1 97 ? -5.966 7.006 9.310 1.00 97.00 97 ALA A O 1
ATOM 729 N N . LEU A 1 98 ? -6.648 7.178 11.449 1.00 95.94 98 LEU A N 1
ATOM 730 C CA . LEU A 1 98 ? -7.853 7.915 11.091 1.00 95.94 98 LEU A CA 1
ATOM 731 C C . LEU A 1 98 ? -7.457 9.316 10.621 1.00 95.94 98 LEU A C 1
ATOM 733 O O . LEU A 1 98 ? -6.637 9.997 11.246 1.00 95.94 98 LEU A O 1
ATOM 737 N N . ARG A 1 99 ? -8.041 9.746 9.503 1.00 96.06 99 ARG A N 1
ATOM 738 C CA . ARG A 1 99 ? -7.807 11.072 8.933 1.00 96.06 99 ARG A CA 1
ATOM 739 C C . ARG A 1 99 ? -8.456 12.140 9.814 1.00 96.06 99 ARG A C 1
ATOM 741 O O . ARG A 1 99 ? -9.617 12.008 10.187 1.00 96.06 99 ARG A O 1
ATOM 748 N N . SER A 1 100 ? -7.730 13.222 10.083 1.00 95.88 100 SER A N 1
ATOM 749 C CA . SER A 1 100 ? -8.300 14.462 10.616 1.00 95.88 100 SER A CA 1
ATOM 750 C C . SER A 1 100 ? -8.598 15.440 9.467 1.00 95.88 100 SER A C 1
ATOM 752 O O . SER A 1 100 ? -9.317 15.095 8.523 1.00 95.88 100 SER A O 1
ATOM 754 N N . MET A 1 101 ? -8.055 16.657 9.506 1.00 95.06 101 MET A N 1
ATOM 755 C CA . MET A 1 101 ? -8.204 17.654 8.444 1.00 95.06 101 MET A CA 1
ATOM 756 C C . MET A 1 101 ? -7.078 17.516 7.410 1.00 95.06 101 MET A C 1
ATOM 758 O O . MET A 1 101 ? -5.917 17.326 7.764 1.00 95.06 101 MET A O 1
ATOM 762 N N . ASN A 1 102 ? -7.401 17.653 6.121 1.00 91.94 102 ASN A N 1
ATOM 763 C CA . ASN A 1 102 ? -6.450 17.534 5.008 1.00 91.94 102 ASN A CA 1
ATOM 764 C C . ASN A 1 102 ? -5.672 16.201 5.024 1.00 91.94 102 ASN A C 1
ATOM 766 O O . ASN A 1 102 ? -6.256 15.132 4.863 1.00 91.94 102 ASN A O 1
ATOM 770 N N . ALA A 1 103 ? -4.356 16.277 5.192 1.00 89.69 103 ALA A N 1
ATOM 771 C CA . ALA A 1 103 ? -3.429 15.157 5.311 1.00 89.69 103 ALA A CA 1
ATOM 772 C C . ALA A 1 103 ? -3.114 14.802 6.782 1.00 89.69 103 ALA A C 1
ATOM 774 O O . ALA A 1 103 ? -2.262 13.956 7.046 1.00 89.69 103 ALA A O 1
ATOM 775 N N . GLY A 1 104 ? -3.761 15.459 7.745 1.00 94.94 104 GLY A N 1
ATOM 776 C CA . GLY A 1 104 ? -3.557 15.213 9.167 1.00 94.94 104 GLY A CA 1
ATOM 777 C C . GLY A 1 104 ? -4.135 13.876 9.628 1.00 94.94 104 GLY A C 1
ATOM 778 O O . GLY A 1 104 ? -5.051 13.317 9.017 1.00 94.94 104 GLY A O 1
ATOM 779 N N . THR A 1 105 ? -3.609 13.382 10.745 1.00 97.12 105 THR A N 1
ATOM 780 C CA . THR A 1 105 ? -4.089 12.179 11.430 1.00 97.12 105 THR A CA 1
ATOM 781 C C . THR A 1 105 ? -4.700 12.544 12.781 1.00 97.12 105 THR A C 1
ATOM 783 O O . THR A 1 105 ? -4.390 13.589 13.360 1.00 97.12 105 THR A O 1
ATOM 786 N N . VAL A 1 106 ? -5.613 11.710 13.276 1.00 98.00 106 VAL A N 1
ATOM 787 C CA . VAL A 1 106 ? -6.144 11.825 14.639 1.00 98.00 106 VAL A CA 1
ATOM 788 C C . VAL A 1 106 ? -5.126 11.224 15.610 1.00 98.00 106 VAL A C 1
ATOM 790 O O . VAL A 1 106 ? -4.684 10.085 15.429 1.00 98.00 106 VAL A O 1
ATOM 793 N N . SER A 1 107 ? -4.758 11.980 16.647 1.00 97.38 107 SER A N 1
ATOM 794 C CA . SER A 1 107 ? -3.802 11.524 17.664 1.00 97.38 107 SER A CA 1
ATOM 795 C C . SER A 1 107 ? -4.256 10.211 18.314 1.00 97.38 107 SER A C 1
ATOM 797 O O . SER A 1 107 ? -5.441 10.012 18.573 1.00 97.38 107 SER A O 1
ATOM 799 N N . GLY A 1 108 ? -3.317 9.291 18.544 1.00 98.00 108 GLY A N 1
ATOM 800 C CA . GLY A 1 108 ? -3.588 7.980 19.146 1.00 98.00 108 GLY A CA 1
ATOM 801 C C . GLY A 1 108 ? -4.179 6.925 18.201 1.00 98.00 108 GLY A C 1
ATOM 802 O O . GLY A 1 108 ? -4.348 5.776 18.616 1.00 98.00 108 GLY A O 1
ATOM 803 N N . THR A 1 109 ? -4.454 7.263 16.935 1.00 97.19 109 THR A N 1
ATOM 804 C CA . THR A 1 109 ? -5.023 6.319 15.947 1.00 97.19 109 THR A CA 1
ATOM 805 C C . THR A 1 109 ? -3.996 5.709 14.999 1.00 97.19 109 THR A C 1
ATOM 807 O O . THR A 1 109 ? -4.336 4.788 14.266 1.00 97.19 109 THR A O 1
ATOM 810 N N . ASP A 1 110 ? -2.751 6.189 15.029 1.00 97.56 110 ASP A N 1
ATOM 811 C CA . ASP A 1 110 ? -1.671 5.654 14.203 1.00 97.56 110 ASP A CA 1
ATOM 812 C C . ASP A 1 110 ? -1.324 4.215 14.610 1.00 97.56 110 ASP A C 1
ATOM 814 O O . ASP A 1 110 ? -1.161 3.906 15.797 1.00 97.56 110 ASP A O 1
ATOM 818 N N . ARG A 1 111 ? -1.276 3.320 13.626 1.00 97.69 111 ARG A N 1
ATOM 819 C CA . ARG A 1 111 ? -0.926 1.909 13.777 1.00 97.69 111 ARG A CA 1
ATOM 820 C C . ARG A 1 111 ? 0.079 1.537 12.697 1.00 97.69 111 ARG A C 1
ATOM 822 O O . ARG A 1 111 ? -0.191 1.720 11.509 1.00 97.69 111 ARG A O 1
ATOM 829 N N . ALA A 1 112 ? 1.213 0.983 13.118 1.00 97.69 112 ALA A N 1
ATOM 830 C CA . ALA A 1 112 ? 2.188 0.401 12.207 1.00 97.69 112 ALA A CA 1
ATOM 831 C C . ALA A 1 112 ? 1.608 -0.858 11.547 1.00 97.69 112 ALA A C 1
ATOM 833 O O . ALA A 1 112 ? 0.993 -1.699 12.209 1.00 97.69 112 ALA A O 1
ATOM 834 N N . LEU A 1 113 ? 1.815 -0.981 10.242 1.00 97.25 113 LEU A N 1
ATOM 835 C CA . LEU A 1 113 ? 1.528 -2.189 9.483 1.00 97.25 113 LEU A CA 1
ATOM 836 C C . LEU A 1 113 ? 2.701 -3.158 9.591 1.00 97.25 113 LEU A C 1
ATOM 838 O O . LEU A 1 113 ? 3.855 -2.749 9.719 1.00 97.25 113 LEU A O 1
ATOM 842 N N . THR A 1 114 ? 2.396 -4.449 9.499 1.00 96.94 114 THR A N 1
ATOM 843 C CA . THR A 1 114 ? 3.416 -5.493 9.410 1.00 96.94 114 THR A CA 1
ATOM 844 C C . THR A 1 114 ? 3.167 -6.391 8.205 1.00 96.94 114 THR A C 1
ATOM 846 O O . THR A 1 114 ? 2.027 -6.618 7.800 1.00 96.94 114 THR A O 1
ATOM 849 N N . PHE A 1 115 ? 4.251 -6.915 7.648 1.00 95.50 115 PHE A N 1
ATOM 850 C CA . PHE A 1 115 ? 4.294 -7.820 6.510 1.00 95.50 115 PHE A CA 1
ATOM 851 C C . PHE A 1 115 ? 4.947 -9.115 6.984 1.00 95.50 115 PHE A C 1
ATOM 853 O O . PHE A 1 115 ? 6.153 -9.158 7.216 1.00 95.50 115 PHE A O 1
ATOM 860 N N . ALA A 1 116 ? 4.134 -10.146 7.227 1.00 92.94 116 ALA A N 1
ATOM 861 C CA . ALA A 1 116 ? 4.580 -11.383 7.880 1.00 92.94 116 ALA A CA 1
ATOM 862 C C . ALA A 1 116 ? 5.353 -11.129 9.199 1.00 92.94 116 ALA A C 1
ATOM 864 O O . ALA A 1 116 ? 6.347 -11.786 9.494 1.00 92.94 116 ALA A O 1
ATOM 865 N N . GLY A 1 117 ? 4.912 -10.135 9.980 1.00 95.38 117 GLY A N 1
ATOM 866 C CA . GLY A 1 117 ? 5.547 -9.725 11.238 1.00 95.38 117 GLY A CA 1
ATOM 867 C C . GLY A 1 117 ? 6.706 -8.729 11.099 1.00 95.38 117 GLY A C 1
ATOM 868 O O . GLY A 1 117 ? 7.120 -8.158 12.105 1.00 95.38 117 GLY A O 1
ATOM 869 N N . SER A 1 118 ? 7.201 -8.459 9.886 1.00 97.19 118 SER A N 1
ATOM 870 C CA . SER A 1 118 ? 8.218 -7.427 9.628 1.00 97.19 118 SER A CA 1
ATOM 871 C C . SER A 1 118 ? 7.586 -6.043 9.451 1.00 97.19 118 SER A C 1
ATOM 873 O O . SER A 1 118 ? 6.539 -5.921 8.824 1.00 97.19 118 SER A O 1
ATOM 875 N N . GLY A 1 119 ? 8.224 -4.978 9.945 1.00 97.19 119 GLY A N 1
ATOM 876 C CA . GLY A 1 119 ? 7.780 -3.592 9.707 1.00 97.19 119 GLY A CA 1
ATOM 877 C C . GLY A 1 119 ? 8.079 -3.066 8.295 1.00 97.19 119 GLY A C 1
ATOM 878 O O . GLY A 1 119 ? 7.561 -2.023 7.904 1.00 97.19 119 GLY A O 1
ATOM 879 N N . SER A 1 120 ? 8.896 -3.790 7.528 1.00 97.94 120 SER A N 1
ATOM 880 C CA . SER A 1 120 ? 9.283 -3.457 6.157 1.00 97.94 120 SER A CA 1
ATOM 881 C C . SER A 1 120 ? 9.068 -4.636 5.213 1.00 97.94 120 SER A C 1
ATOM 883 O O . SER A 1 120 ? 9.028 -5.797 5.638 1.00 97.94 120 SER A O 1
ATOM 885 N N . VAL A 1 121 ? 8.945 -4.340 3.919 1.00 98.00 121 VAL A N 1
ATOM 886 C CA . VAL A 1 121 ? 8.815 -5.352 2.866 1.00 98.00 121 VAL A CA 1
ATOM 887 C C . VAL A 1 121 ? 9.496 -4.894 1.582 1.00 98.00 121 VAL A C 1
ATOM 889 O O . VAL A 1 121 ? 9.437 -3.721 1.213 1.00 98.00 121 VAL A O 1
ATOM 892 N N . THR A 1 122 ? 10.121 -5.840 0.886 1.00 98.12 122 THR A N 1
ATOM 893 C CA . THR A 1 122 ? 10.615 -5.652 -0.479 1.00 98.12 122 THR A CA 1
ATOM 894 C C . THR A 1 122 ? 9.663 -6.353 -1.435 1.00 98.12 122 THR A C 1
ATOM 896 O O . THR A 1 122 ? 9.432 -7.554 -1.307 1.00 98.12 122 THR A O 1
ATOM 899 N N . ILE A 1 123 ? 9.120 -5.608 -2.392 1.00 97.81 123 ILE A N 1
ATOM 900 C CA . ILE A 1 123 ? 8.172 -6.087 -3.395 1.00 97.81 123 ILE A CA 1
ATOM 901 C C . ILE A 1 123 ? 8.932 -6.248 -4.719 1.00 97.81 123 ILE A C 1
ATOM 903 O O . ILE A 1 123 ? 9.325 -5.237 -5.310 1.00 97.81 123 ILE A O 1
ATOM 907 N N . PRO A 1 124 ? 9.168 -7.481 -5.203 1.00 98.19 124 PRO A N 1
ATOM 908 C CA . PRO A 1 124 ? 9.850 -7.703 -6.478 1.00 98.19 124 PRO A CA 1
ATOM 909 C C . PRO A 1 124 ? 9.137 -7.034 -7.669 1.00 98.19 124 PRO A C 1
ATOM 911 O O . PRO A 1 124 ? 7.946 -6.718 -7.569 1.00 98.19 124 PRO A O 1
ATOM 914 N N . PRO A 1 125 ? 9.826 -6.841 -8.808 1.00 97.38 125 PRO A N 1
ATOM 915 C CA . PRO A 1 125 ? 9.189 -6.432 -10.060 1.00 97.38 125 PRO A CA 1
ATOM 916 C C . PRO A 1 125 ? 7.976 -7.312 -10.392 1.00 97.38 125 PRO A C 1
ATOM 918 O O . PRO A 1 125 ? 8.056 -8.539 -10.311 1.00 97.38 125 PRO A O 1
ATOM 921 N N . GLY A 1 126 ? 6.845 -6.699 -10.742 1.00 96.62 126 GLY A N 1
ATOM 922 C CA . GLY A 1 126 ? 5.618 -7.410 -11.118 1.00 96.62 126 GLY A CA 1
ATOM 923 C C . GLY A 1 126 ? 4.847 -8.061 -9.961 1.00 96.62 126 GLY A C 1
ATOM 924 O O . GLY A 1 126 ? 3.807 -8.675 -10.200 1.00 96.62 126 GLY A O 1
ATOM 925 N N . ALA A 1 127 ? 5.323 -7.949 -8.717 1.00 97.19 127 ALA A N 1
ATOM 926 C CA . ALA A 1 127 ? 4.737 -8.638 -7.571 1.00 97.19 127 ALA A CA 1
ATOM 927 C C . ALA A 1 127 ? 3.696 -7.797 -6.814 1.00 97.19 127 ALA A C 1
ATOM 929 O O . ALA A 1 127 ? 3.569 -6.582 -6.989 1.00 97.19 127 ALA A O 1
ATOM 930 N N . LEU A 1 128 ? 2.966 -8.473 -5.928 1.00 94.12 128 LEU A N 1
ATOM 931 C CA . LEU A 1 128 ? 2.024 -7.888 -4.983 1.00 94.12 128 LEU A CA 1
ATOM 932 C C . LEU A 1 128 ? 2.221 -8.541 -3.614 1.00 94.12 128 LEU A C 1
ATOM 934 O O . LEU A 1 128 ? 2.419 -9.755 -3.538 1.00 94.12 128 LEU A O 1
ATOM 938 N N . VAL A 1 129 ? 2.131 -7.736 -2.557 1.00 92.50 129 VAL A N 1
ATOM 939 C CA . VAL A 1 129 ? 2.181 -8.168 -1.150 1.00 92.50 129 VAL A CA 1
ATOM 940 C C . VAL A 1 129 ? 0.939 -7.730 -0.396 1.00 92.50 129 VAL A C 1
ATOM 942 O O . VAL A 1 129 ? 0.341 -6.700 -0.788 1.00 92.50 129 VAL A O 1
#

Secondary structure (DSSP, 8-state):
-----------S---SS---S------------S------------PPPTT-TT----SS---------SS--S------B-TT-SSPEEE---EE--B-STT-B-TT--EE--BTTBS-EEE-TT-B-

pLDDT: mean 81.97, std 18.23, range [41.16, 98.19]

Foldseek 3Di:
DDDDDDDDPPDDDDPPPPPDDDPPVPPPDPPPPPDDDDQFDDDDDDADDPPPPVDPDDDPDDDQDDDDGNDDDPDDDDKDFLQRPPAKDKDPADWDAPDDPDRDGDPPGIDTDDDVNHRMDIAGHNGMD